Protein AF-A0A4Q0I1G5-F1 (afdb_monomer_lite)

Foldseek 3Di:
DDPVVVVLVVLLVVLVVVLVCCVVVPDDLVVSCVVVVHDSVVNVVSVVVNVVVVVVVVVPPPPDPDDPDPPDDDPDPPPPPVPPPDPDDPPDAPDWDDDPPDIDGHHPPDDPVNVVVVVVVVVVD

Secondary structure (DSSP, 8-state):
--HHHHHHHHHHHHHHHHHHHHHHT-S-HHHHHHHTT--HHHHHHHHHHHHHHHHHHHS-GGG----------PPP----TTSSS-SS-----SEEEEETTEEEEE-TT--HHHHHHHHHHHHT-

Sequence (125 aa):
MNAQEVKLQYHLSKWRPIVEKCRTSGMTVKAWCKENNVSEQQFFYWQRRLREEICTSIQNPEKEHKEHQPTIFAPIPIGNHHKEALLSASLIPDLVINIGDYRLEITNQTSTELLEAVLKVIRHV

Radius of gyration: 27.37 Å; chains: 1; bounding box: 55×52×62 Å

Structure (mmCIF, N/CA/C/O backbone):
data_AF-A0A4Q0I1G5-F1
#
_entry.id   AF-A0A4Q0I1G5-F1
#
loop_
_atom_site.group_PDB
_atom_site.id
_atom_site.type_symbol
_atom_site.label_atom_id
_atom_site.label_alt_id
_atom_site.label_comp_id
_atom_site.label_asym_id
_atom_site.label_entity_id
_atom_site.label_seq_id
_atom_site.pdbx_PDB_ins_code
_atom_site.Cartn_x
_atom_site.Cartn_y
_atom_site.Cartn_z
_atom_site.occupancy
_atom_site.B_iso_or_equiv
_atom_site.auth_seq_id
_atom_site.auth_comp_id
_atom_site.auth_asym_id
_atom_site.auth_atom_id
_atom_site.pdbx_PDB_model_num
ATOM 1 N N . MET A 1 1 ? 20.688 14.175 -19.622 1.00 60.69 1 MET A N 1
ATOM 2 C CA . MET A 1 1 ? 19.838 13.036 -19.219 1.00 60.69 1 MET A CA 1
ATOM 3 C C . MET A 1 1 ? 20.672 11.773 -19.284 1.00 60.69 1 MET A C 1
ATOM 5 O O . MET A 1 1 ? 21.220 11.476 -20.339 1.00 60.69 1 MET A O 1
ATOM 9 N N . ASN A 1 2 ? 20.824 11.082 -18.160 1.00 85.88 2 ASN A N 1
ATOM 10 C CA . ASN A 1 2 ? 21.553 9.819 -18.055 1.00 85.88 2 ASN A CA 1
ATOM 11 C C . ASN A 1 2 ? 20.645 8.659 -18.521 1.00 85.88 2 ASN A C 1
ATOM 13 O O . ASN A 1 2 ? 19.456 8.627 -18.205 1.00 85.88 2 ASN A O 1
ATOM 17 N N . ALA A 1 3 ? 21.180 7.678 -19.255 1.00 85.06 3 ALA A N 1
ATOM 18 C CA . ALA A 1 3 ? 20.430 6.497 -19.704 1.00 85.06 3 ALA A CA 1
ATOM 19 C C . ALA A 1 3 ? 19.762 5.728 -18.542 1.00 85.06 3 ALA A C 1
ATOM 21 O O . ALA A 1 3 ? 18.695 5.132 -18.706 1.00 85.06 3 ALA A O 1
ATOM 22 N N . GLN A 1 4 ? 20.364 5.775 -17.351 1.00 85.31 4 GLN A N 1
ATOM 23 C CA . GLN A 1 4 ? 19.809 5.186 -16.131 1.00 85.31 4 GLN A CA 1
ATOM 24 C C . GLN A 1 4 ? 18.541 5.914 -15.652 1.00 85.31 4 GLN A C 1
ATOM 26 O O . GLN A 1 4 ? 17.585 5.255 -15.243 1.00 85.31 4 GLN A O 1
ATOM 31 N N . GLU A 1 5 ? 18.498 7.246 -15.760 1.00 85.75 5 GLU A N 1
ATOM 32 C CA . GLU A 1 5 ? 17.329 8.064 -15.401 1.00 85.75 5 GLU A CA 1
ATOM 33 C C . GLU A 1 5 ? 16.163 7.780 -16.347 1.00 85.75 5 GLU A C 1
ATOM 35 O O . GLU A 1 5 ? 15.040 7.552 -15.903 1.00 85.75 5 GLU A O 1
ATOM 40 N N . VAL A 1 6 ? 16.432 7.705 -17.654 1.00 87.94 6 VAL A N 1
ATOM 41 C CA . VAL A 1 6 ? 15.408 7.393 -18.665 1.00 87.94 6 VAL A CA 1
ATOM 42 C C . VAL A 1 6 ? 14.807 6.006 -18.423 1.00 87.94 6 VAL A C 1
ATOM 44 O O . VAL A 1 6 ? 13.587 5.834 -18.461 1.00 87.94 6 VAL A O 1
ATOM 47 N N . LYS A 1 7 ? 15.646 5.013 -18.101 1.00 91.06 7 LYS A N 1
ATOM 48 C CA . LYS A 1 7 ? 15.194 3.657 -17.764 1.00 91.06 7 LYS A CA 1
ATOM 49 C C . LYS A 1 7 ? 14.321 3.642 -16.508 1.00 91.06 7 LYS A C 1
ATOM 51 O O . LYS A 1 7 ? 13.295 2.960 -16.484 1.00 91.06 7 LYS A O 1
ATOM 56 N N . LEU A 1 8 ? 14.711 4.387 -15.475 1.00 90.44 8 LEU A N 1
ATOM 57 C CA . LEU A 1 8 ? 13.924 4.517 -14.252 1.00 90.44 8 LEU A 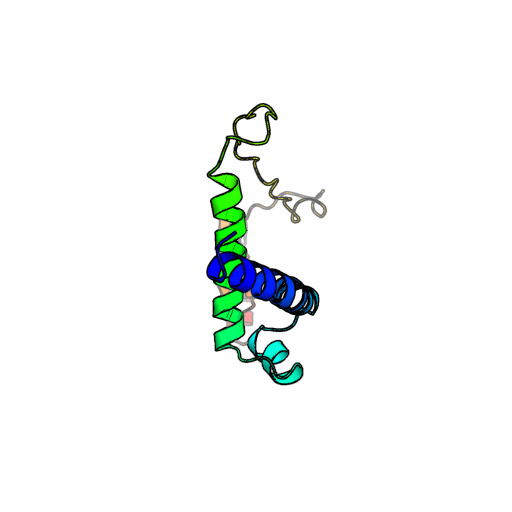CA 1
ATOM 58 C C . LEU A 1 8 ? 12.547 5.129 -14.549 1.00 90.44 8 LEU A C 1
ATOM 60 O O . LEU A 1 8 ? 11.535 4.532 -14.187 1.00 90.44 8 LEU A O 1
ATOM 64 N N . GLN A 1 9 ? 12.496 6.242 -15.283 1.00 90.69 9 GLN A N 1
ATOM 65 C CA . GLN A 1 9 ? 11.244 6.908 -15.665 1.00 90.69 9 GLN A CA 1
ATOM 66 C C . GLN A 1 9 ? 10.318 5.998 -16.483 1.00 90.69 9 GLN A C 1
ATOM 68 O O . GLN A 1 9 ? 9.109 5.928 -16.231 1.00 90.69 9 GLN A O 1
ATOM 73 N N . TYR A 1 10 ? 10.880 5.223 -17.414 1.00 94.38 10 TYR A N 1
ATOM 74 C CA . TYR A 1 10 ? 10.123 4.221 -18.160 1.00 94.38 10 TYR A CA 1
ATOM 75 C C . TYR A 1 10 ? 9.479 3.184 -17.230 1.00 94.38 10 TYR A C 1
ATOM 77 O O . TYR A 1 10 ? 8.283 2.909 -17.322 1.00 94.38 10 TYR A O 1
ATOM 85 N N . HIS A 1 11 ? 10.235 2.628 -16.286 1.00 94.12 11 HIS A N 1
ATOM 86 C CA . HIS A 1 11 ? 9.660 1.655 -15.366 1.00 94.12 11 HIS A CA 1
ATOM 87 C C . HIS A 1 11 ? 8.626 2.271 -14.419 1.00 94.12 11 HIS A C 1
ATOM 89 O O . HIS A 1 11 ? 7.591 1.653 -14.182 1.00 94.12 11 HIS A O 1
ATOM 95 N N . LEU A 1 12 ? 8.850 3.486 -13.918 1.00 93.38 12 LEU A N 1
ATOM 96 C CA . LEU A 1 12 ? 7.881 4.175 -13.066 1.00 93.38 12 LEU A CA 1
ATOM 97 C C . LEU A 1 12 ? 6.559 4.418 -13.803 1.00 93.38 12 LEU A C 1
ATOM 99 O O . LEU A 1 12 ? 5.495 4.123 -13.260 1.00 93.38 12 LEU A O 1
ATOM 103 N N . SER A 1 13 ? 6.616 4.887 -15.053 1.00 94.19 13 SER A N 1
ATOM 104 C CA . SER A 1 13 ? 5.418 5.083 -15.880 1.00 94.19 13 SER A CA 1
ATOM 105 C C . SER A 1 13 ? 4.686 3.769 -16.169 1.00 94.19 13 SER A C 1
ATOM 107 O O . SER A 1 13 ? 3.460 3.733 -16.099 1.00 94.19 13 SER A O 1
ATOM 109 N N . LYS A 1 14 ? 5.418 2.669 -16.390 1.00 96.19 14 LYS A N 1
ATOM 110 C CA . LYS A 1 14 ? 4.839 1.330 -16.570 1.00 96.19 14 LYS A CA 1
ATOM 111 C C . LYS A 1 14 ? 4.160 0.804 -15.302 1.00 96.19 14 LYS A C 1
ATOM 113 O O . LYS A 1 14 ? 3.077 0.229 -15.381 1.00 96.19 14 LYS A O 1
ATOM 118 N N . TRP A 1 15 ? 4.798 0.949 -14.143 1.00 97.06 15 TRP A N 1
ATOM 119 C CA . TRP A 1 15 ? 4.350 0.304 -12.905 1.00 97.06 15 TRP A CA 1
ATOM 120 C C . TRP A 1 15 ? 3.297 1.091 -12.131 1.00 97.06 15 TRP A C 1
ATOM 122 O O . TRP A 1 15 ? 2.524 0.487 -11.389 1.00 97.06 15 TRP A O 1
ATOM 132 N N . ARG A 1 16 ? 3.205 2.409 -12.329 1.00 95.75 16 ARG A N 1
ATOM 133 C CA . ARG A 1 16 ? 2.176 3.250 -11.703 1.00 95.75 16 ARG A CA 1
ATOM 134 C C . ARG A 1 16 ? 0.741 2.739 -11.940 1.00 95.75 16 ARG A C 1
ATOM 136 O O . ARG A 1 16 ? 0.075 2.448 -10.946 1.00 95.75 16 ARG A O 1
ATOM 143 N N . PRO A 1 17 ? 0.275 2.526 -13.189 1.00 96.88 17 PRO A N 1
ATOM 144 C CA . PRO A 1 17 ? -1.083 2.032 -13.429 1.00 96.88 17 PRO A CA 1
ATOM 145 C C . PRO A 1 17 ? -1.300 0.592 -12.935 1.00 96.88 17 PRO A C 1
ATOM 147 O O . PRO A 1 17 ? -2.416 0.223 -12.590 1.00 96.88 17 PRO A O 1
ATOM 150 N N . ILE A 1 18 ? -0.250 -0.236 -12.877 1.00 97.06 18 ILE A N 1
ATOM 151 C CA . ILE A 1 18 ? -0.324 -1.616 -12.362 1.00 97.06 18 ILE A CA 1
ATOM 152 C C . ILE A 1 18 ? -0.642 -1.596 -10.861 1.00 97.06 18 ILE A C 1
ATOM 154 O O . ILE A 1 18 ? -1.559 -2.278 -10.404 1.00 97.06 18 ILE A O 1
ATOM 158 N N . VAL A 1 19 ? 0.084 -0.777 -10.094 1.00 95.88 19 VAL A N 1
ATOM 159 C CA . VAL A 1 19 ? -0.143 -0.626 -8.648 1.00 95.88 19 VAL A CA 1
ATOM 160 C C . VAL A 1 19 ? -1.513 -0.004 -8.367 1.00 95.88 19 VAL A C 1
ATOM 162 O O . VAL A 1 19 ? -2.198 -0.433 -7.440 1.00 95.88 19 VAL A O 1
ATOM 165 N N . GLU A 1 20 ? -1.938 0.970 -9.170 1.00 96.00 20 GLU A N 1
ATOM 166 C CA . GLU A 1 20 ? -3.251 1.611 -9.046 1.00 96.00 20 GLU A CA 1
ATOM 167 C C . GLU A 1 20 ? -4.411 0.638 -9.301 1.00 96.00 20 GLU A C 1
ATOM 169 O O . GLU A 1 20 ? -5.338 0.559 -8.492 1.00 96.00 20 GLU A O 1
ATOM 174 N N . LYS A 1 21 ? -4.330 -0.179 -10.360 1.00 97.12 21 LYS A N 1
ATOM 175 C CA . LYS A 1 21 ? -5.313 -1.240 -10.638 1.00 97.12 21 LYS A CA 1
ATOM 176 C C . LYS A 1 21 ? -5.386 -2.268 -9.512 1.00 97.12 21 LYS A C 1
ATOM 178 O O . LYS A 1 21 ? -6.476 -2.651 -9.103 1.00 97.12 21 LYS A O 1
ATOM 183 N N . CYS A 1 22 ? -4.241 -2.681 -8.967 1.00 96.50 22 CYS A N 1
ATOM 184 C CA . CYS A 1 22 ? -4.224 -3.586 -7.820 1.00 96.50 22 CYS A CA 1
ATOM 185 C C . CYS A 1 22 ? -4.933 -2.971 -6.603 1.00 96.50 22 CYS A C 1
ATOM 187 O O . CYS A 1 22 ? -5.749 -3.638 -5.975 1.00 96.50 22 CYS A O 1
ATOM 189 N N . ARG A 1 23 ? -4.692 -1.691 -6.298 1.00 94.38 23 ARG A N 1
ATOM 190 C CA . ARG A 1 23 ? -5.317 -1.006 -5.151 1.00 94.38 23 ARG A CA 1
ATOM 191 C C . ARG A 1 23 ? -6.819 -0.796 -5.311 1.00 94.38 23 ARG A C 1
ATOM 193 O O . ARG A 1 23 ? -7.550 -0.926 -4.338 1.00 94.38 23 ARG A O 1
ATOM 200 N N . THR A 1 24 ? -7.265 -0.483 -6.521 1.00 96.88 24 THR A N 1
ATOM 201 C CA . THR A 1 24 ? -8.688 -0.270 -6.827 1.00 96.88 24 THR A CA 1
ATOM 202 C C . THR A 1 24 ? -9.468 -1.577 -6.975 1.00 96.88 24 THR A C 1
ATOM 204 O O . THR A 1 24 ? -10.686 -1.565 -6.847 1.00 96.88 24 THR A O 1
ATOM 207 N N . SER A 1 25 ? -8.788 -2.713 -7.172 1.00 95.44 25 SER A N 1
ATOM 208 C CA . SER A 1 25 ? -9.436 -4.026 -7.309 1.00 95.44 25 SER A CA 1
ATOM 209 C C . SER A 1 25 ? -10.088 -4.563 -6.029 1.00 95.44 25 SER A C 1
ATOM 211 O O . SER A 1 25 ? -10.898 -5.481 -6.105 1.00 95.44 25 SER A O 1
ATOM 213 N N . GLY A 1 26 ? -9.698 -4.067 -4.847 1.00 94.56 26 GLY A N 1
ATOM 214 C CA . GLY A 1 26 ? -10.125 -4.631 -3.558 1.00 94.56 26 GLY A CA 1
ATOM 215 C C . GLY A 1 26 ? -9.559 -6.027 -3.249 1.00 94.56 26 GLY A C 1
ATOM 216 O O . GLY A 1 26 ? -9.842 -6.588 -2.194 1.00 94.56 26 GLY A O 1
ATOM 217 N N . MET A 1 27 ? -8.738 -6.593 -4.137 1.00 95.12 27 MET A N 1
ATOM 218 C CA . MET A 1 27 ? -8.095 -7.890 -3.949 1.00 95.12 27 MET A CA 1
ATOM 219 C C . MET A 1 27 ? -6.802 -7.765 -3.137 1.00 95.12 27 MET A C 1
ATOM 221 O O . MET A 1 27 ? -6.151 -6.719 -3.097 1.00 95.12 27 MET A O 1
ATOM 225 N N . THR A 1 28 ? -6.357 -8.878 -2.550 1.00 96.88 28 THR A N 1
ATOM 226 C CA . THR A 1 28 ? -4.988 -8.952 -2.022 1.00 96.88 28 THR A CA 1
ATOM 227 C C . THR A 1 28 ? -3.975 -8.873 -3.167 1.00 96.88 28 THR A C 1
ATOM 229 O O . THR A 1 28 ? -4.210 -9.404 -4.254 1.00 96.88 28 THR A O 1
ATOM 232 N N . VAL A 1 29 ? -2.807 -8.269 -2.911 1.00 96.25 29 VAL A N 1
ATOM 233 C CA . VAL A 1 29 ? -1.721 -8.143 -3.906 1.00 96.25 29 VAL A CA 1
ATOM 234 C C . VAL A 1 29 ? -1.358 -9.498 -4.516 1.00 96.25 29 VAL A C 1
ATOM 236 O O . VAL A 1 29 ? -1.177 -9.596 -5.725 1.00 96.25 29 VAL A O 1
ATOM 239 N N . LYS A 1 30 ? -1.309 -10.550 -3.693 1.00 96.81 30 LYS A N 1
ATOM 240 C CA . LYS A 1 30 ? -1.000 -11.917 -4.122 1.00 96.81 30 LYS A CA 1
ATOM 241 C C . LYS A 1 30 ? -2.022 -12.458 -5.125 1.00 96.81 30 LYS A C 1
ATOM 243 O O . LYS A 1 30 ? -1.639 -12.976 -6.171 1.00 96.81 30 LYS A O 1
ATOM 248 N N . ALA A 1 31 ? -3.315 -12.323 -4.821 1.00 97.44 31 ALA A N 1
ATOM 249 C CA . ALA A 1 31 ? -4.383 -12.769 -5.714 1.00 97.44 31 ALA A CA 1
ATOM 250 C C . ALA A 1 31 ? -4.369 -11.982 -7.032 1.00 97.44 31 ALA A C 1
ATOM 252 O O . ALA A 1 31 ? -4.378 -12.581 -8.105 1.00 97.44 31 ALA A O 1
ATOM 253 N N . TRP A 1 32 ? -4.236 -10.656 -6.948 1.00 98.19 32 TRP A N 1
ATOM 254 C CA . TRP A 1 32 ? -4.192 -9.782 -8.118 1.00 98.19 32 TRP A CA 1
ATOM 255 C C . TRP A 1 32 ? -2.985 -10.073 -9.019 1.00 98.19 32 TRP A C 1
ATOM 257 O O . TRP A 1 32 ? -3.128 -10.174 -10.237 1.00 98.19 32 TRP A O 1
ATOM 267 N N . CYS A 1 33 ? -1.799 -10.262 -8.430 1.00 97.69 33 CYS A N 1
ATOM 268 C CA . CYS A 1 33 ? -0.580 -10.600 -9.164 1.00 97.69 33 CYS A CA 1
ATOM 269 C C . CYS A 1 33 ? -0.712 -11.937 -9.900 1.00 97.69 33 CYS A C 1
ATOM 271 O O . CYS A 1 33 ? -0.339 -12.026 -11.069 1.00 97.69 33 CYS A O 1
ATOM 273 N N . LYS A 1 34 ? -1.294 -12.950 -9.246 1.00 97.62 34 LYS A N 1
ATOM 274 C CA . LYS A 1 34 ? -1.551 -14.258 -9.855 1.00 97.62 34 LYS A CA 1
ATOM 275 C C . LYS A 1 34 ? -2.505 -14.160 -11.050 1.00 97.62 34 LYS A C 1
ATOM 277 O O . LYS A 1 34 ? -2.244 -14.778 -12.072 1.00 97.62 34 LYS A O 1
ATOM 282 N N . GLU A 1 35 ? -3.586 -13.394 -10.929 1.00 97.38 35 GLU A N 1
ATOM 283 C CA . GLU A 1 35 ? -4.590 -13.245 -11.992 1.00 97.38 35 GLU A CA 1
ATOM 284 C C . GLU A 1 35 ? -4.084 -12.415 -13.181 1.00 97.38 35 GLU A C 1
ATOM 286 O O . GLU A 1 35 ? -4.395 -12.710 -14.331 1.00 97.38 35 GLU A O 1
ATOM 291 N N . ASN A 1 36 ? -3.244 -11.410 -12.920 1.00 96.62 36 ASN A N 1
ATOM 292 C CA . ASN A 1 36 ? -2.734 -10.491 -13.940 1.00 96.62 36 ASN A CA 1
ATOM 293 C C . ASN A 1 36 ? -1.351 -10.894 -14.487 1.00 96.62 36 ASN A C 1
ATOM 295 O O . ASN A 1 36 ? -0.723 -10.104 -15.194 1.00 96.62 36 ASN A O 1
ATOM 299 N N . ASN A 1 37 ? -0.858 -12.098 -14.164 1.00 96.50 37 ASN A N 1
ATOM 300 C CA . ASN A 1 37 ? 0.475 -12.590 -14.539 1.00 96.50 37 ASN A CA 1
ATOM 301 C C . ASN A 1 37 ? 1.608 -11.607 -14.193 1.00 96.50 37 ASN A C 1
ATOM 303 O O . ASN A 1 37 ? 2.552 -11.399 -14.959 1.00 96.50 37 ASN A O 1
ATOM 307 N N . VAL A 1 38 ? 1.516 -10.995 -13.014 1.00 96.81 38 VAL A N 1
ATOM 308 C CA . VAL A 1 38 ? 2.526 -10.082 -12.480 1.00 96.81 38 VAL A CA 1
ATOM 309 C C . VAL A 1 38 ? 3.347 -10.808 -11.421 1.00 96.81 38 VAL A C 1
ATOM 311 O O . VAL A 1 38 ? 2.811 -11.471 -10.540 1.00 96.81 38 VAL A O 1
ATOM 314 N N . SER A 1 39 ? 4.672 -10.671 -11.476 1.00 97.19 39 SER A N 1
ATOM 315 C CA . SER A 1 39 ? 5.543 -11.193 -10.421 1.00 97.19 39 SER A CA 1
ATOM 316 C C . SER A 1 39 ? 5.347 -10.399 -9.128 1.00 97.19 39 SER A C 1
ATOM 318 O O . SER A 1 39 ? 5.583 -9.190 -9.107 1.00 97.19 39 SER A O 1
ATOM 320 N N . GLU A 1 40 ? 4.997 -11.082 -8.036 1.00 97.00 40 GLU A N 1
ATOM 321 C CA . GLU A 1 40 ? 4.857 -10.472 -6.704 1.00 97.00 40 GLU A CA 1
ATOM 322 C C . GLU A 1 40 ? 6.140 -9.738 -6.275 1.00 97.00 40 GLU A C 1
ATOM 324 O O . GLU A 1 40 ? 6.092 -8.618 -5.769 1.00 97.00 40 GLU A O 1
ATOM 329 N N . GLN A 1 41 ? 7.311 -10.327 -6.544 1.00 96.62 41 GLN A N 1
ATOM 330 C CA . GLN A 1 41 ? 8.603 -9.717 -6.213 1.00 96.62 41 GLN A CA 1
ATOM 331 C C . GLN A 1 41 ? 8.821 -8.403 -6.968 1.00 96.62 41 GLN A C 1
ATOM 333 O O . GLN A 1 41 ? 9.215 -7.396 -6.375 1.00 96.62 41 GLN A O 1
ATOM 338 N N . GLN A 1 42 ? 8.542 -8.395 -8.276 1.00 96.38 42 GLN A N 1
ATOM 339 C CA . GLN A 1 42 ? 8.654 -7.180 -9.081 1.00 96.38 42 GLN A CA 1
ATOM 340 C C . GLN A 1 42 ? 7.629 -6.136 -8.637 1.00 96.38 42 GLN A C 1
ATOM 342 O O . GLN A 1 42 ? 7.969 -4.958 -8.545 1.00 96.38 42 GLN A O 1
ATOM 347 N N . PHE A 1 43 ? 6.410 -6.564 -8.305 1.00 97.94 43 PHE A N 1
ATOM 348 C CA . PHE A 1 43 ? 5.367 -5.681 -7.801 1.00 97.94 43 PHE A CA 1
ATOM 349 C C . PHE A 1 43 ? 5.825 -4.935 -6.549 1.00 97.94 43 PHE A C 1
ATOM 351 O O . PHE A 1 43 ? 5.834 -3.705 -6.545 1.00 97.94 43 PHE A O 1
ATOM 358 N N . PHE A 1 44 ? 6.277 -5.648 -5.515 1.00 96.94 44 PHE A N 1
ATOM 359 C CA . PHE A 1 44 ? 6.727 -5.006 -4.279 1.00 96.94 44 PHE A CA 1
ATOM 360 C C . PHE A 1 44 ? 7.965 -4.134 -4.490 1.00 96.94 44 PHE A C 1
ATOM 362 O O . PHE A 1 44 ? 8.065 -3.050 -3.906 1.00 96.94 44 PHE A O 1
ATOM 369 N N . TYR A 1 45 ? 8.884 -4.557 -5.362 1.00 96.44 45 TYR A N 1
ATOM 370 C CA . TYR A 1 45 ? 10.042 -3.749 -5.731 1.00 96.44 45 TYR A CA 1
ATOM 371 C C . TYR A 1 45 ? 9.623 -2.402 -6.334 1.00 96.44 45 TYR A C 1
ATOM 373 O O . TYR A 1 45 ? 10.064 -1.348 -5.870 1.00 96.44 45 TYR A O 1
ATOM 381 N N . TRP A 1 46 ? 8.743 -2.416 -7.336 1.00 96.25 46 TRP A N 1
ATOM 382 C CA . TRP A 1 46 ? 8.318 -1.200 -8.025 1.00 96.25 46 TRP A CA 1
ATOM 383 C C . TRP A 1 46 ? 7.345 -0.360 -7.206 1.00 96.25 46 TRP A C 1
ATOM 385 O O . TRP A 1 46 ? 7.411 0.864 -7.268 1.00 96.25 46 TRP A O 1
ATOM 395 N N . GLN A 1 47 ? 6.521 -0.976 -6.360 1.00 95.50 47 GLN A N 1
ATOM 396 C CA . GLN A 1 47 ? 5.718 -0.262 -5.371 1.00 95.50 47 GLN A CA 1
ATOM 397 C C . GLN A 1 47 ? 6.602 0.521 -4.395 1.00 95.50 47 GLN A C 1
ATOM 399 O O . GLN A 1 47 ? 6.289 1.665 -4.061 1.00 95.50 47 GLN A O 1
ATOM 404 N N . ARG A 1 48 ? 7.704 -0.075 -3.920 1.00 94.38 48 ARG A N 1
ATOM 405 C CA . ARG A 1 48 ? 8.675 0.630 -3.075 1.00 94.38 48 ARG A CA 1
ATOM 406 C C . ARG A 1 48 ? 9.297 1.805 -3.828 1.00 94.38 48 ARG A C 1
ATOM 408 O O . ARG A 1 48 ? 9.233 2.918 -3.322 1.00 94.38 48 ARG A O 1
ATOM 415 N N . ARG A 1 49 ? 9.795 1.577 -5.048 1.00 93.00 49 ARG A N 1
ATOM 416 C CA . ARG A 1 49 ? 10.386 2.632 -5.890 1.00 93.00 49 ARG A CA 1
ATOM 417 C C . ARG A 1 49 ? 9.419 3.788 -6.148 1.00 93.00 49 ARG A C 1
ATOM 419 O O . ARG A 1 49 ? 9.793 4.935 -5.979 1.00 93.00 49 ARG A O 1
ATOM 426 N N . LEU A 1 50 ? 8.157 3.499 -6.469 1.00 93.00 50 LEU A N 1
ATOM 427 C CA . LEU A 1 50 ? 7.126 4.525 -6.661 1.00 93.00 50 LEU A CA 1
ATOM 428 C C . LEU A 1 50 ? 6.898 5.379 -5.405 1.00 93.00 50 LEU A C 1
ATOM 430 O O . LEU A 1 50 ? 6.670 6.577 -5.528 1.00 93.00 50 LEU A O 1
ATOM 434 N N . ARG A 1 51 ? 6.958 4.787 -4.202 1.00 90.44 51 ARG A N 1
ATOM 435 C CA . ARG A 1 51 ? 6.852 5.546 -2.942 1.00 90.44 51 ARG A CA 1
ATOM 436 C C . ARG A 1 51 ? 8.075 6.421 -2.687 1.00 90.44 51 ARG A C 1
ATOM 438 O O . ARG A 1 51 ? 7.916 7.542 -2.218 1.00 90.44 51 ARG A O 1
ATOM 445 N N . GLU A 1 52 ? 9.264 5.908 -2.982 1.00 89.25 52 GLU A N 1
ATOM 446 C CA . GLU A 1 52 ? 10.521 6.642 -2.813 1.00 89.25 52 GLU 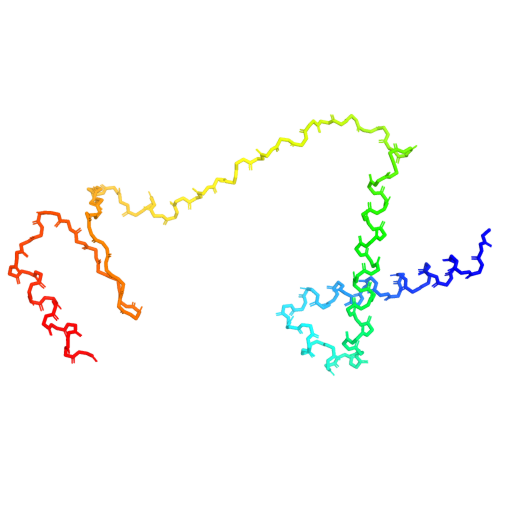A CA 1
ATOM 447 C C . GLU A 1 52 ? 10.546 7.899 -3.684 1.00 89.25 52 GLU A C 1
ATOM 449 O O . GLU A 1 52 ? 10.834 8.961 -3.155 1.00 89.25 52 GLU A O 1
ATOM 454 N N . GLU A 1 53 ? 10.131 7.821 -4.950 1.00 82.38 53 GLU A N 1
ATOM 455 C CA . GLU A 1 53 ? 10.066 8.985 -5.853 1.00 82.38 53 GLU A CA 1
ATOM 456 C C . GLU A 1 53 ? 9.114 10.086 -5.360 1.00 82.38 53 GLU A C 1
ATOM 458 O O . GLU A 1 53 ? 9.397 11.275 -5.485 1.00 82.38 53 GLU A O 1
ATOM 463 N N . ILE A 1 54 ? 7.975 9.704 -4.773 1.00 74.75 54 ILE A N 1
ATOM 464 C CA . ILE A 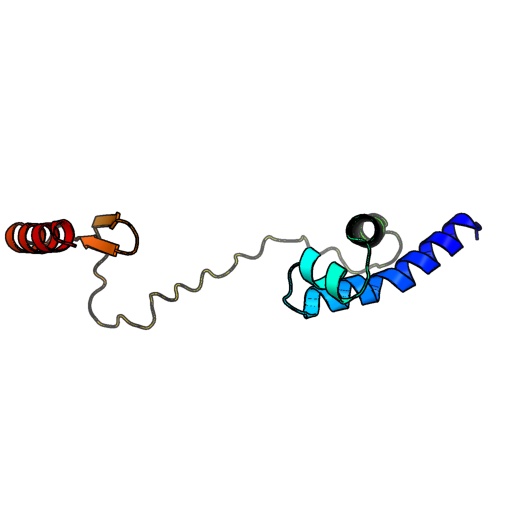1 54 ? 7.040 10.674 -4.186 1.00 74.75 54 ILE A CA 1
ATOM 465 C C . ILE A 1 54 ? 7.677 11.326 -2.952 1.00 74.75 54 ILE A C 1
ATOM 467 O O . ILE A 1 54 ? 7.566 12.532 -2.761 1.00 74.75 54 ILE A O 1
ATOM 471 N N . CYS A 1 55 ? 8.369 10.543 -2.121 1.00 69.00 55 CYS A N 1
ATOM 472 C CA . CYS A 1 55 ? 9.000 11.038 -0.901 1.00 69.00 55 CYS A CA 1
ATOM 473 C C . CYS A 1 55 ? 10.223 11.928 -1.187 1.00 69.00 55 CYS A C 1
ATOM 475 O O . CYS A 1 55 ? 10.373 12.971 -0.555 1.00 69.00 55 CYS A O 1
ATOM 477 N N . THR A 1 56 ? 11.053 11.580 -2.173 1.00 60.66 56 THR A N 1
ATOM 478 C CA . THR A 1 56 ? 12.187 12.411 -2.605 1.00 60.66 56 THR A CA 1
ATOM 479 C C . THR A 1 56 ? 11.722 13.703 -3.272 1.00 60.66 56 THR A C 1
ATOM 481 O O . THR A 1 56 ? 12.354 14.738 -3.077 1.00 60.66 56 THR A O 1
ATOM 484 N N . SER A 1 57 ? 10.580 13.693 -3.973 1.00 56.62 57 SER A N 1
ATOM 485 C CA . SER A 1 57 ? 9.960 14.918 -4.495 1.00 56.62 57 SER A CA 1
ATOM 486 C C . SER A 1 57 ? 9.480 15.868 -3.391 1.00 56.62 57 SER A C 1
ATOM 488 O O . SER A 1 57 ? 9.443 17.071 -3.620 1.00 56.62 57 SER A O 1
ATOM 490 N N . ILE A 1 58 ? 9.127 15.358 -2.205 1.00 55.56 58 ILE A N 1
ATOM 491 C CA . ILE A 1 58 ? 8.719 16.175 -1.045 1.00 55.56 58 ILE A CA 1
ATOM 492 C C . ILE A 1 58 ? 9.945 16.747 -0.308 1.00 55.56 58 ILE A C 1
ATOM 494 O O . ILE A 1 58 ? 9.863 17.806 0.306 1.00 55.56 58 ILE A O 1
ATOM 498 N N . GLN A 1 59 ? 11.097 16.075 -0.386 1.00 49.78 59 GLN A N 1
ATOM 499 C CA . GLN A 1 59 ? 12.345 16.506 0.256 1.00 49.78 59 GLN A CA 1
ATOM 500 C C . GLN A 1 59 ? 13.151 17.528 -0.557 1.00 49.78 59 GLN A C 1
ATOM 502 O O . GLN A 1 59 ? 14.191 17.979 -0.081 1.00 49.78 59 GLN A O 1
ATOM 507 N N . ASN A 1 60 ? 12.686 17.913 -1.748 1.00 43.50 60 ASN A N 1
ATOM 508 C CA . ASN A 1 60 ? 13.310 18.959 -2.548 1.00 43.50 60 ASN A CA 1
ATOM 509 C C . ASN A 1 60 ? 12.425 20.225 -2.544 1.00 43.50 60 ASN A C 1
ATOM 511 O O . ASN A 1 60 ? 11.598 20.392 -3.441 1.00 43.50 60 ASN A O 1
ATOM 515 N N . PRO A 1 61 ? 12.554 21.117 -1.540 1.00 47.81 61 PRO A N 1
ATOM 516 C CA . PRO A 1 61 ? 11.702 22.302 -1.395 1.00 47.81 61 PRO A CA 1
ATOM 517 C C . PRO A 1 61 ? 11.914 23.375 -2.480 1.00 47.81 61 PRO A C 1
ATOM 519 O O . PRO A 1 61 ? 11.276 24.421 -2.441 1.00 47.81 61 PRO A O 1
ATOM 522 N N . GLU A 1 62 ? 12.782 23.158 -3.471 1.00 50.81 62 GLU A N 1
ATOM 523 C CA . GLU A 1 62 ? 13.170 24.217 -4.412 1.00 50.81 62 GLU A CA 1
ATOM 524 C C . GLU A 1 62 ? 12.162 24.500 -5.538 1.00 50.81 62 GLU A C 1
ATOM 526 O O . GLU A 1 62 ? 12.372 25.427 -6.319 1.00 50.81 62 GLU A O 1
ATOM 531 N N . LYS A 1 63 ? 11.051 23.761 -5.653 1.00 47.91 63 LYS A N 1
ATOM 532 C CA . LYS A 1 63 ? 10.025 24.043 -6.675 1.00 47.91 63 LYS A CA 1
ATOM 533 C C . LYS A 1 63 ? 8.612 23.768 -6.187 1.00 47.91 63 LYS A C 1
ATOM 535 O O . LYS A 1 63 ? 7.952 22.887 -6.709 1.00 47.91 63 LYS A O 1
ATOM 540 N N . GLU A 1 64 ? 8.162 24.543 -5.209 1.00 43.41 64 GLU A N 1
ATOM 541 C CA . GLU A 1 64 ? 6.801 25.090 -5.148 1.00 43.41 64 GLU A CA 1
ATOM 542 C C . GLU A 1 64 ? 6.718 25.991 -3.911 1.00 43.41 64 GLU A C 1
ATOM 544 O O . GLU A 1 64 ? 6.525 25.531 -2.791 1.00 43.41 64 GLU A O 1
ATOM 549 N N . HIS A 1 65 ? 6.876 27.302 -4.112 1.00 42.53 65 HIS A N 1
ATOM 550 C CA . HIS A 1 65 ? 6.437 28.299 -3.140 1.00 42.53 65 HIS A CA 1
ATOM 551 C C . HIS A 1 65 ? 4.912 28.191 -2.989 1.00 42.53 65 HIS A C 1
ATOM 553 O O . HIS A 1 65 ? 4.150 28.878 -3.667 1.00 42.53 65 HIS A O 1
ATOM 559 N N . LYS A 1 66 ? 4.460 27.309 -2.104 1.00 48.91 66 LYS A N 1
ATOM 560 C CA . LYS A 1 66 ? 3.182 27.441 -1.415 1.00 48.91 66 LYS A CA 1
ATOM 561 C C . LYS A 1 66 ? 3.514 27.406 0.059 1.00 48.91 66 LYS A C 1
ATOM 563 O O . LYS A 1 66 ? 4.133 26.462 0.534 1.00 48.91 66 LYS A O 1
ATOM 568 N N . GLU A 1 67 ? 3.191 28.509 0.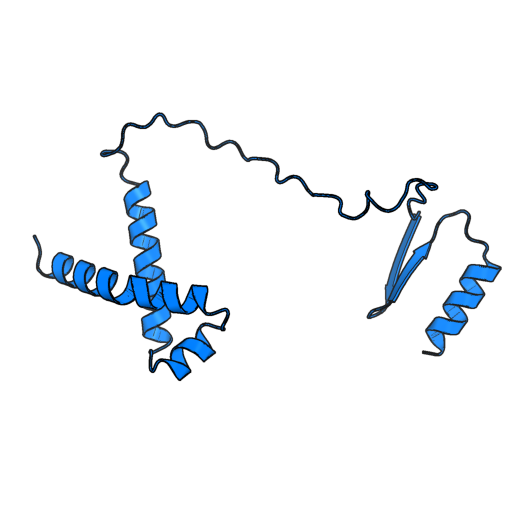719 1.00 48.66 67 GLU A N 1
ATOM 569 C CA . GLU A 1 67 ? 3.404 28.769 2.135 1.00 48.66 67 GLU A CA 1
ATOM 570 C C . GLU A 1 67 ? 3.254 27.487 2.958 1.00 48.66 67 GLU A C 1
ATOM 572 O O . GLU A 1 67 ? 2.201 26.846 2.956 1.00 48.66 67 GLU A O 1
ATOM 577 N N . HIS A 1 68 ? 4.335 27.105 3.639 1.00 49.62 68 HIS A N 1
ATOM 578 C CA . HIS A 1 68 ? 4.332 26.019 4.604 1.00 49.62 68 HIS A CA 1
ATOM 579 C C . HIS A 1 68 ? 3.409 26.415 5.759 1.00 49.62 68 HIS A C 1
ATOM 581 O O . HIS A 1 68 ? 3.853 26.976 6.761 1.00 49.62 68 HIS A O 1
ATOM 587 N N . GLN A 1 69 ? 2.113 26.136 5.630 1.00 58.41 69 GLN A N 1
ATOM 588 C CA . GLN A 1 69 ? 1.265 26.049 6.805 1.00 58.41 69 GLN A CA 1
ATOM 589 C C . GLN A 1 69 ? 1.823 24.914 7.671 1.00 58.41 69 GLN A C 1
ATOM 591 O O . GLN A 1 69 ? 2.098 23.831 7.142 1.00 58.41 69 GLN A O 1
ATOM 596 N N . PRO A 1 70 ? 2.041 25.139 8.977 1.00 64.69 70 PRO A N 1
ATOM 597 C CA . PRO A 1 70 ? 2.472 24.071 9.858 1.00 64.69 70 PRO A CA 1
ATOM 598 C C . PRO A 1 70 ? 1.445 22.943 9.769 1.00 64.69 70 PRO A C 1
ATOM 600 O O . PRO A 1 70 ? 0.247 23.171 9.943 1.00 64.69 70 PRO A O 1
ATOM 603 N N . THR A 1 71 ? 1.908 21.731 9.470 1.00 63.53 71 THR A N 1
ATOM 604 C CA . THR A 1 71 ? 1.077 20.528 9.473 1.00 63.53 71 THR A CA 1
ATOM 605 C C . THR A 1 71 ? 0.653 20.260 10.916 1.00 63.53 71 THR A C 1
ATOM 607 O O . THR A 1 71 ? 1.334 19.570 11.670 1.00 63.53 71 THR A O 1
ATOM 610 N N . ILE A 1 72 ? -0.440 20.885 11.345 1.00 75.38 72 ILE A N 1
ATOM 611 C CA . ILE A 1 72 ? -1.042 20.642 12.652 1.00 75.38 72 ILE A CA 1
ATOM 612 C C . ILE A 1 72 ? -1.762 19.298 12.561 1.00 75.38 72 ILE A C 1
ATOM 614 O O . ILE A 1 72 ? -2.498 19.039 11.607 1.00 75.38 72 ILE A O 1
ATOM 618 N N . PHE A 1 73 ? -1.548 18.429 13.548 1.00 78.00 73 PHE A N 1
ATOM 619 C CA . PHE A 1 73 ? -2.333 17.207 13.680 1.00 78.00 73 PHE A CA 1
ATOM 620 C C . PHE A 1 73 ? -3.813 17.578 13.799 1.00 78.00 73 PHE A C 1
ATOM 622 O O . PHE A 1 73 ? -4.232 18.167 14.795 1.00 78.00 73 PHE A O 1
ATOM 629 N N . ALA A 1 74 ? -4.603 17.240 12.782 1.00 78.31 74 ALA A N 1
ATOM 630 C CA . 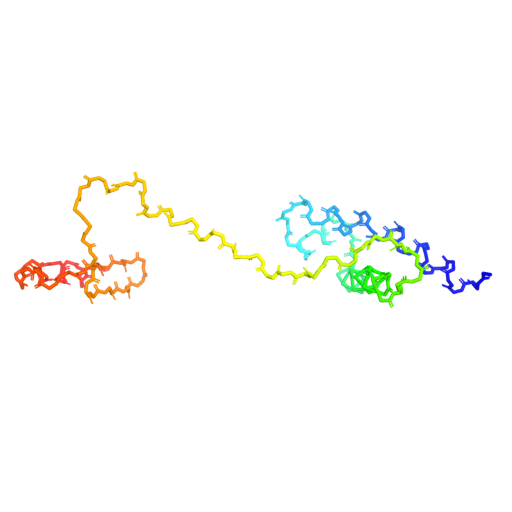ALA A 1 74 ? -6.047 17.356 12.867 1.00 78.31 74 ALA A CA 1
ATOM 631 C C . ALA A 1 74 ? -6.564 16.252 13.804 1.00 78.31 74 ALA A C 1
ATOM 633 O O . ALA A 1 74 ? -6.276 15.073 13.562 1.00 78.31 74 ALA A O 1
ATOM 634 N N . PRO A 1 75 ? -7.322 16.588 14.862 1.00 74.19 75 PRO A N 1
ATOM 635 C CA . PRO A 1 75 ? -8.053 15.587 15.619 1.00 74.19 75 PRO A CA 1
ATOM 636 C C . PRO A 1 75 ? -9.002 14.878 14.654 1.00 74.19 75 PRO A C 1
ATOM 638 O O . PRO A 1 75 ? -9.841 15.525 14.028 1.00 74.19 75 PRO A O 1
ATOM 641 N N . ILE A 1 76 ? -8.872 13.559 14.514 1.00 72.38 76 ILE A N 1
ATOM 642 C CA . ILE A 1 76 ? -9.889 12.772 13.819 1.00 72.38 76 ILE A CA 1
ATOM 643 C C . ILE A 1 76 ? -11.110 12.786 14.741 1.00 72.38 76 ILE A C 1
ATOM 645 O O . ILE A 1 76 ? -10.991 12.311 15.876 1.00 72.38 76 ILE A O 1
ATOM 649 N N . PRO A 1 77 ? -12.263 13.333 14.315 1.00 72.12 77 PRO A N 1
ATOM 650 C CA . PRO A 1 77 ? -13.471 13.245 15.109 1.00 72.12 77 PRO A CA 1
ATOM 651 C C . PRO A 1 77 ? -13.785 11.761 15.250 1.00 72.12 77 PRO A C 1
ATOM 653 O O . PRO A 1 77 ? -14.124 11.092 14.273 1.00 72.12 77 PRO A O 1
ATOM 656 N N . ILE A 1 78 ? -13.632 11.225 16.457 1.00 68.50 78 ILE A N 1
ATOM 657 C CA . ILE A 1 78 ? -14.180 9.916 16.773 1.00 68.50 78 ILE A CA 1
ATOM 658 C C . ILE A 1 78 ? -15.684 10.155 16.792 1.00 68.50 78 ILE A C 1
ATOM 660 O O . ILE A 1 78 ? -16.239 10.659 17.767 1.00 68.50 78 ILE A O 1
ATOM 664 N N . GLY A 1 79 ? -16.332 9.891 15.659 1.00 56.50 79 GLY A N 1
ATOM 665 C CA . GLY A 1 79 ? -17.774 9.781 15.609 1.00 56.50 79 GLY A CA 1
ATOM 666 C C . GLY A 1 79 ? -18.141 8.665 16.569 1.00 56.50 79 GLY A C 1
ATOM 667 O O . GLY A 1 79 ? -17.982 7.489 16.246 1.00 56.50 79 GLY A O 1
ATOM 668 N N . ASN A 1 80 ? -18.575 9.024 17.776 1.00 54.78 80 ASN A N 1
ATOM 669 C CA . ASN A 1 80 ? -19.231 8.090 18.669 1.00 54.78 80 ASN A CA 1
ATOM 670 C C . ASN A 1 80 ? -20.526 7.663 17.966 1.00 54.78 80 ASN A C 1
ATOM 672 O O . ASN A 1 80 ? -21.596 8.184 18.265 1.00 54.78 80 ASN A O 1
ATOM 676 N N . HIS A 1 81 ? -20.453 6.671 17.076 1.00 47.59 81 HIS A N 1
ATOM 677 C CA . HIS A 1 81 ? -21.609 5.990 16.482 1.00 47.59 81 HIS A CA 1
ATOM 678 C C . HIS A 1 81 ? -22.456 5.234 17.533 1.00 47.59 81 HIS A C 1
ATOM 680 O O . HIS A 1 81 ? -23.368 4.492 17.199 1.00 47.59 81 HIS A O 1
ATOM 686 N N . HIS A 1 82 ? -22.195 5.474 18.820 1.00 46.69 82 HIS A N 1
ATOM 687 C CA . HIS A 1 82 ? -22.975 5.059 19.980 1.00 46.69 82 HIS A CA 1
ATOM 688 C C . HIS A 1 82 ? -23.802 6.200 20.607 1.00 46.69 82 HIS A C 1
ATOM 690 O O . HIS A 1 82 ? -24.197 6.093 21.764 1.00 46.69 82 HIS A O 1
ATOM 696 N N . LYS A 1 83 ? -24.052 7.318 19.906 1.00 46.44 83 LYS A N 1
ATOM 697 C CA . LYS A 1 83 ? -24.827 8.446 20.472 1.00 46.44 83 LYS A CA 1
ATOM 698 C C . LYS A 1 83 ? -26.063 8.899 19.695 1.00 46.44 83 LYS A C 1
ATOM 700 O O . LYS A 1 83 ? -26.688 9.864 20.115 1.00 46.44 83 LYS A O 1
ATOM 705 N N . GLU A 1 84 ? -26.484 8.187 18.654 1.00 45.25 84 GLU A N 1
ATOM 706 C CA . GLU A 1 84 ? -27.756 8.493 17.967 1.00 45.25 84 GLU A CA 1
ATOM 707 C C . GLU A 1 84 ? -28.926 7.589 18.398 1.00 45.25 84 GLU A C 1
ATOM 709 O O . GLU A 1 84 ? -30.061 7.834 18.008 1.00 45.25 84 GLU A O 1
ATOM 714 N N . ALA A 1 85 ? -28.691 6.604 19.278 1.00 44.47 85 ALA A N 1
ATOM 715 C CA . ALA A 1 85 ? -29.730 5.677 19.745 1.00 44.47 85 ALA A CA 1
ATOM 716 C C . ALA A 1 85 ? -30.158 5.828 21.221 1.00 44.47 85 ALA A C 1
ATOM 718 O O . ALA A 1 85 ? -30.927 5.000 21.695 1.00 44.47 85 ALA A O 1
ATOM 719 N N . LEU A 1 86 ? -29.714 6.842 21.975 1.00 43.91 86 LEU A N 1
ATOM 720 C CA . LEU A 1 86 ? -30.086 6.959 23.396 1.00 43.91 86 LEU A CA 1
ATOM 721 C C . LEU A 1 86 ? -30.487 8.382 23.800 1.00 43.91 86 LEU A C 1
ATOM 723 O O . LEU A 1 86 ? -29.781 9.089 24.513 1.00 43.91 86 LEU A O 1
ATOM 727 N N . LEU A 1 87 ? -31.712 8.744 23.417 1.00 45.03 87 LEU A N 1
ATOM 728 C CA . LEU A 1 87 ? -32.545 9.713 24.138 1.00 45.03 87 LEU A CA 1
ATOM 729 C C . LEU A 1 87 ? -33.206 9.098 25.396 1.00 45.03 87 LEU A C 1
ATOM 731 O O . LEU A 1 87 ? -34.162 9.649 25.931 1.00 45.03 87 LEU A O 1
ATOM 735 N N . SER A 1 88 ? -32.706 7.971 25.911 1.00 44.66 88 SER A N 1
ATOM 736 C CA . SER A 1 88 ? -33.313 7.260 27.042 1.00 44.66 88 SER A CA 1
ATOM 737 C C . SER A 1 88 ? -32.258 6.681 27.987 1.00 44.66 88 SER A C 1
ATOM 739 O O . SER A 1 88 ? -31.901 5.521 27.863 1.00 44.66 88 SER A O 1
ATOM 741 N N . ALA A 1 89 ? -31.792 7.487 28.946 1.00 49.81 89 ALA A N 1
ATOM 742 C CA . ALA A 1 89 ? -30.922 7.091 30.062 1.00 49.81 89 ALA A CA 1
ATOM 743 C C . ALA A 1 89 ? -29.546 6.509 29.663 1.00 49.81 89 ALA A C 1
ATOM 745 O O . ALA A 1 89 ? -29.387 5.348 29.307 1.00 49.81 89 ALA A O 1
ATOM 746 N N . SER A 1 90 ? -28.513 7.342 29.791 1.00 49.12 90 SER A N 1
ATOM 747 C CA . SER A 1 90 ? -27.105 6.957 29.663 1.00 49.12 90 SER A CA 1
ATOM 748 C C . SER A 1 90 ? -26.697 5.984 30.779 1.00 49.12 90 SER A C 1
ATOM 750 O O . SER A 1 90 ? -26.170 6.409 31.806 1.00 49.12 90 SER A O 1
ATOM 752 N N . LEU A 1 91 ? -26.915 4.685 30.585 1.00 56.75 91 LEU A N 1
ATOM 753 C CA . LEU A 1 91 ? -26.299 3.641 31.401 1.00 56.75 91 LEU A CA 1
ATOM 754 C C . LEU A 1 91 ? -24.845 3.486 30.943 1.00 56.75 91 LEU A C 1
ATOM 756 O O . LEU A 1 91 ? -24.561 2.840 29.939 1.00 56.75 91 LEU A O 1
ATOM 760 N N . ILE A 1 92 ? -23.925 4.147 31.646 1.00 71.69 92 ILE A N 1
ATOM 761 C CA . ILE A 1 92 ? -22.490 3.894 31.497 1.00 71.69 92 ILE A CA 1
ATOM 762 C C . ILE A 1 92 ? -22.209 2.599 32.271 1.00 71.69 92 ILE A C 1
ATOM 764 O O . ILE A 1 92 ? -22.470 2.578 33.474 1.00 71.69 92 ILE A O 1
ATOM 768 N N . PRO A 1 93 ? -21.741 1.518 31.625 1.00 79.50 93 PRO A N 1
ATOM 769 C CA . PRO A 1 93 ? -21.469 0.274 32.330 1.00 79.50 93 PRO A CA 1
ATOM 770 C C . PRO A 1 93 ? -20.256 0.430 33.251 1.00 79.50 93 PRO A C 1
ATOM 772 O O . PRO A 1 93 ? -19.234 0.992 32.859 1.00 79.50 93 PRO A O 1
ATOM 775 N N . ASP A 1 94 ? -20.370 -0.106 34.464 1.00 82.25 94 ASP A N 1
ATOM 776 C CA . ASP A 1 94 ? -19.288 -0.159 35.452 1.00 82.25 94 ASP A CA 1
ATOM 777 C C . ASP A 1 94 ? -18.332 -1.333 35.183 1.00 82.25 94 ASP A C 1
ATOM 779 O O . ASP A 1 94 ? -17.156 -1.287 35.541 1.00 82.25 94 ASP A O 1
ATOM 783 N N . LEU A 1 95 ? -18.824 -2.390 34.530 1.00 82.19 95 LEU A N 1
ATOM 784 C CA . LEU A 1 95 ? -18.052 -3.574 34.173 1.00 82.19 95 LEU A CA 1
ATOM 785 C C . LEU A 1 95 ? -18.490 -4.098 32.804 1.00 82.19 95 LEU A C 1
ATOM 787 O O . LEU A 1 95 ? -19.677 -4.287 32.547 1.00 82.19 95 LEU A O 1
ATOM 791 N N . VAL A 1 96 ? -17.518 -4.373 31.933 1.00 86.00 96 VAL A N 1
ATOM 792 C CA . VAL A 1 96 ? -17.747 -5.001 30.627 1.00 86.00 96 VAL A CA 1
ATOM 793 C C . VAL A 1 96 ? -16.942 -6.292 30.549 1.00 86.00 96 VAL A C 1
ATOM 795 O O . VAL A 1 96 ? -15.731 -6.283 30.770 1.00 86.00 96 VAL A O 1
ATOM 798 N N . ILE A 1 97 ? -17.609 -7.397 30.223 1.00 83.38 97 ILE A N 1
ATOM 799 C CA . ILE A 1 97 ? -16.995 -8.720 30.068 1.00 83.38 97 ILE A CA 1
ATOM 800 C C . ILE A 1 97 ? -17.194 -9.178 28.623 1.00 83.38 97 ILE A C 1
ATOM 802 O O . ILE A 1 97 ? -18.319 -9.202 28.131 1.00 83.38 97 ILE A O 1
ATOM 806 N N . ASN A 1 98 ? -16.106 -9.570 27.958 1.00 86.62 98 ASN A N 1
ATOM 807 C CA . ASN A 1 98 ? -16.140 -10.140 26.610 1.00 86.62 98 ASN A CA 1
ATOM 808 C C . ASN A 1 98 ? -15.798 -11.636 26.677 1.00 86.62 98 ASN A C 1
ATOM 810 O O . ASN A 1 98 ? -14.729 -11.995 27.174 1.00 86.62 98 ASN A O 1
ATOM 814 N N . ILE A 1 99 ? -16.691 -12.497 26.185 1.00 77.94 99 ILE A N 1
ATOM 815 C CA . ILE A 1 99 ? -16.529 -13.959 26.140 1.00 77.94 99 ILE A CA 1
ATOM 816 C C . ILE A 1 99 ? -16.833 -14.424 24.714 1.00 77.94 99 ILE A C 1
ATOM 818 O O . ILE A 1 99 ? -17.994 -14.529 24.330 1.00 77.94 99 ILE A O 1
ATOM 822 N N . GLY A 1 100 ? -15.797 -14.697 23.917 1.00 78.25 100 GLY A N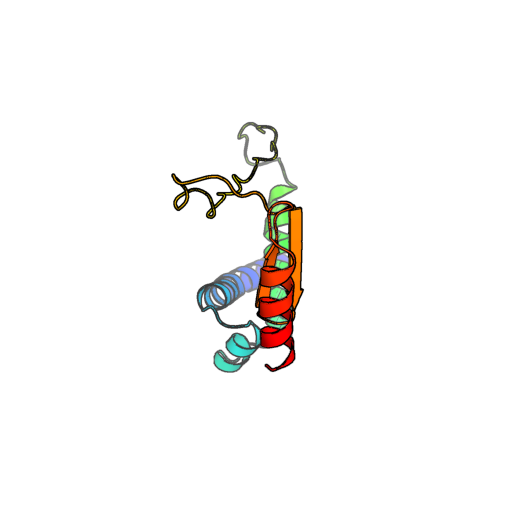 1
ATOM 823 C CA . GLY A 1 100 ? -15.972 -15.006 22.493 1.00 78.25 100 GLY A CA 1
ATOM 824 C C . GLY A 1 100 ? -16.683 -13.860 21.767 1.00 78.25 100 GLY A C 1
ATOM 825 O O . GLY A 1 100 ? -16.215 -12.724 21.816 1.00 78.25 100 GLY A O 1
ATOM 826 N N . ASP A 1 101 ? -17.831 -14.163 21.160 1.00 79.06 101 ASP A N 1
ATOM 827 C CA . ASP A 1 101 ? -18.691 -13.189 20.471 1.00 79.06 101 ASP A CA 1
ATOM 828 C C . ASP A 1 101 ? -19.715 -12.508 21.402 1.00 79.06 101 ASP A C 1
ATOM 830 O O . ASP A 1 101 ? -20.488 -11.650 20.972 1.00 79.06 101 ASP A O 1
ATOM 834 N N . TYR A 1 102 ? -19.738 -12.871 22.688 1.00 80.06 102 TYR A N 1
ATOM 835 C CA . TYR A 1 102 ? -20.650 -12.297 23.672 1.00 80.06 102 TYR A CA 1
ATOM 836 C C . TYR A 1 102 ? -20.009 -11.117 24.399 1.00 80.06 102 TYR A C 1
ATOM 838 O O . TYR A 1 102 ? -18.889 -11.204 24.905 1.00 80.06 102 TYR A O 1
ATOM 846 N N . ARG A 1 103 ? -20.768 -10.026 24.516 1.00 84.69 103 ARG A N 1
ATOM 847 C CA . ARG A 1 103 ? -20.418 -8.846 25.308 1.00 84.69 103 ARG A CA 1
ATOM 848 C C . ARG A 1 103 ? -21.482 -8.626 26.369 1.00 84.69 103 ARG A C 1
ATOM 850 O O . ARG A 1 103 ? -22.655 -8.451 26.050 1.00 84.69 103 ARG A O 1
ATOM 857 N N . LEU A 1 104 ? -21.056 -8.630 27.622 1.00 85.44 104 LEU A N 1
ATOM 858 C CA . LEU A 1 104 ? -21.906 -8.391 28.774 1.00 85.44 104 LEU A CA 1
ATOM 859 C C . LEU A 1 104 ? -21.552 -7.036 29.384 1.00 85.44 104 LEU A C 1
ATOM 861 O O . LEU A 1 104 ? -20.402 -6.801 29.747 1.00 85.44 104 LEU A O 1
ATOM 865 N N . GLU A 1 105 ? -22.545 -6.160 29.492 1.00 87.31 105 GLU A N 1
ATOM 866 C CA . GLU A 1 105 ? -22.420 -4.823 30.071 1.00 87.31 105 GLU A CA 1
ATOM 867 C C . GLU A 1 105 ? -23.197 -4.775 31.385 1.00 87.31 105 GLU A C 1
ATOM 869 O O . GLU A 1 105 ? -24.404 -5.006 31.413 1.00 87.31 105 GLU A O 1
ATOM 874 N N . ILE A 1 106 ? -22.490 -4.517 32.481 1.00 85.75 106 ILE A N 1
ATOM 875 C CA . ILE A 1 106 ? -23.017 -4.586 33.842 1.00 85.75 106 ILE A CA 1
ATOM 876 C C . ILE A 1 106 ? -22.879 -3.207 34.476 1.00 85.75 106 ILE A C 1
ATOM 878 O O . ILE A 1 106 ? -21.828 -2.570 34.398 1.00 85.75 106 ILE A O 1
ATOM 882 N N . THR A 1 107 ? -23.939 -2.760 35.141 1.00 85.69 107 THR A N 1
ATOM 883 C CA . THR A 1 107 ? -23.909 -1.582 36.019 1.00 85.69 107 THR A CA 1
ATOM 884 C C . THR A 1 107 ? -23.922 -2.019 37.482 1.00 85.69 107 THR A C 1
ATOM 886 O O . THR A 1 107 ? -24.425 -3.097 37.804 1.00 85.69 107 THR A O 1
ATOM 889 N N . ASN A 1 108 ? -23.454 -1.174 38.395 1.00 82.31 108 ASN A N 1
ATOM 890 C CA . ASN A 1 108 ? -23.505 -1.396 39.843 1.00 82.31 108 ASN A CA 1
ATOM 891 C C . ASN A 1 108 ? -24.943 -1.471 40.397 1.00 82.31 108 ASN A C 1
ATOM 893 O O . ASN A 1 108 ? -25.141 -1.844 41.549 1.00 82.31 108 ASN A O 1
ATOM 897 N N . GLN A 1 109 ? -25.951 -1.135 39.586 1.00 80.38 109 GLN A N 1
ATOM 898 C CA . GLN A 1 109 ? -27.373 -1.288 39.913 1.00 80.38 109 GLN A CA 1
ATOM 899 C C . GLN A 1 109 ? -27.940 -2.656 39.498 1.00 80.38 109 GLN A C 1
ATOM 901 O O . GLN A 1 109 ? -29.110 -2.942 39.748 1.00 80.38 109 GLN A O 1
ATOM 906 N N . THR A 1 110 ? -27.136 -3.505 38.853 1.00 83.25 110 THR A N 1
ATOM 907 C CA . THR A 1 110 ? -27.571 -4.830 38.401 1.00 83.25 110 THR A CA 1
ATOM 908 C C . THR A 1 110 ? -27.813 -5.730 39.607 1.00 83.25 110 THR A C 1
ATOM 910 O O . THR A 1 110 ? -26.926 -5.907 40.443 1.00 83.25 110 THR A O 1
ATOM 913 N N . SER A 1 111 ? -29.004 -6.326 39.697 1.00 85.88 111 SER A N 1
ATOM 914 C CA . SER A 1 111 ? -29.298 -7.278 40.766 1.00 85.88 111 SER A CA 1
ATOM 915 C C . SER A 1 111 ? -28.457 -8.545 40.612 1.00 85.88 111 SER A C 1
ATOM 917 O O . SER A 1 111 ? -28.208 -9.039 39.508 1.00 85.88 111 SER A O 1
ATOM 919 N N . THR A 1 112 ? -28.032 -9.096 41.746 1.00 84.50 112 THR A N 1
ATOM 920 C CA . THR A 1 112 ? -27.241 -10.330 41.800 1.00 84.50 112 THR A CA 1
ATOM 921 C C . THR A 1 112 ? -27.996 -11.517 41.204 1.00 84.50 112 THR A C 1
ATOM 923 O O . THR A 1 112 ? -27.400 -12.315 40.488 1.00 84.50 112 THR A O 1
ATOM 926 N N . GLU A 1 113 ? -29.310 -11.592 41.424 1.00 88.69 113 GLU A N 1
ATOM 927 C CA . GLU A 1 113 ? -30.194 -12.630 40.875 1.00 88.69 113 GLU A CA 1
ATOM 928 C C . GLU A 1 113 ? -30.217 -12.622 39.339 1.00 88.69 113 GLU A C 1
ATOM 930 O O . GLU A 1 113 ? -30.121 -13.675 38.703 1.00 88.69 113 GLU A O 1
ATOM 935 N N . LEU A 1 114 ? -30.297 -11.431 38.730 1.00 85.75 114 LEU A N 1
ATOM 936 C CA . LEU A 1 114 ? -30.285 -11.274 37.276 1.00 85.75 114 LEU A CA 1
ATOM 937 C C . LEU A 1 114 ? -28.919 -11.649 36.698 1.00 85.75 114 LEU A C 1
ATOM 939 O O . LEU A 1 114 ? -28.847 -12.379 35.709 1.00 85.75 114 LEU A O 1
ATOM 943 N N . LEU A 1 115 ? -27.839 -11.186 37.332 1.00 87.62 115 LEU A N 1
ATOM 944 C CA . LEU A 1 115 ? -26.481 -11.513 36.910 1.00 87.62 115 LEU A CA 1
ATOM 945 C C . LEU A 1 115 ? -26.230 -13.027 36.970 1.00 87.62 115 LEU A C 1
ATOM 947 O O . LEU A 1 115 ? -25.694 -13.602 36.024 1.00 87.62 115 LEU A O 1
ATOM 951 N N . GLU A 1 116 ? -26.664 -13.694 38.040 1.00 86.25 116 GLU A N 1
ATOM 952 C CA . GLU A 1 116 ? -26.518 -15.141 38.193 1.00 86.25 116 GLU A CA 1
ATOM 953 C C . GLU A 1 116 ? -27.318 -15.917 37.136 1.00 86.25 116 GLU A C 1
ATOM 955 O O . GLU A 1 116 ? -26.808 -16.884 36.563 1.00 86.25 116 GLU A O 1
ATOM 960 N N . ALA A 1 117 ? -28.547 -15.489 36.832 1.00 85.69 117 ALA A N 1
ATOM 961 C CA . ALA A 1 117 ? -29.366 -16.105 35.792 1.00 85.69 117 ALA A CA 1
ATOM 962 C C . ALA A 1 117 ? -28.708 -15.995 34.405 1.00 85.69 117 ALA A C 1
ATOM 964 O O . ALA A 1 117 ? -28.606 -16.994 33.691 1.00 85.69 117 ALA A O 1
ATOM 965 N N . VAL A 1 118 ? -28.200 -14.810 34.049 1.00 86.50 118 VAL A N 1
ATOM 966 C CA . VAL A 1 118 ? -27.520 -14.571 32.765 1.00 86.50 118 VAL A CA 1
ATOM 967 C C . VAL A 1 118 ? -26.233 -15.393 32.659 1.00 86.50 118 VAL A C 1
ATOM 969 O O . VAL A 1 118 ? -26.011 -16.060 31.648 1.00 86.50 118 VAL A O 1
ATOM 972 N N . LEU A 1 119 ? -25.414 -15.428 33.716 1.00 84.50 119 LEU A N 1
ATOM 973 C CA . LEU A 1 119 ? -24.184 -16.225 33.743 1.00 84.50 119 LEU A CA 1
ATOM 974 C C . LEU A 1 119 ? -24.459 -17.733 33.651 1.00 84.50 119 LEU A C 1
ATOM 976 O O . LEU A 1 119 ? -23.716 -18.446 32.977 1.00 84.50 119 LEU A O 1
ATOM 980 N N . LYS A 1 120 ? -25.534 -18.232 34.280 1.00 83.44 120 LYS A N 1
ATOM 981 C CA . LYS A 1 120 ? -25.955 -19.636 34.139 1.00 83.44 120 LYS A CA 1
ATOM 982 C C . LYS A 1 120 ? -26.305 -19.968 32.694 1.00 83.44 120 LYS A C 1
ATOM 984 O O . LYS A 1 120 ? -25.845 -20.995 32.207 1.00 83.44 120 LYS A O 1
ATOM 989 N N . VAL A 1 121 ? -27.070 -19.114 32.012 1.00 83.31 121 VAL A N 1
ATOM 990 C CA . VAL A 1 121 ? -27.437 -19.326 30.602 1.00 83.31 121 VAL A CA 1
ATOM 991 C C . VAL A 1 121 ? -26.195 -19.346 29.715 1.00 83.31 121 VAL A C 1
ATOM 993 O O . VAL A 1 121 ? -26.032 -20.286 28.946 1.00 83.31 121 VAL A O 1
ATOM 996 N N . ILE A 1 122 ? -25.284 -18.380 29.874 1.00 81.06 122 ILE A N 1
ATOM 997 C CA . ILE A 1 122 ? -24.057 -18.295 29.063 1.00 81.06 122 ILE A CA 1
ATOM 998 C C . ILE A 1 122 ? -23.138 -19.501 29.296 1.00 81.06 122 ILE A C 1
ATOM 1000 O O . ILE A 1 122 ? -22.508 -19.967 28.359 1.00 81.06 122 ILE A O 1
ATOM 1004 N N . ARG A 1 123 ? -23.082 -20.059 30.513 1.00 74.06 123 ARG A N 1
ATOM 1005 C CA . ARG A 1 123 ? -22.290 -21.271 30.802 1.00 74.06 123 ARG A CA 1
ATOM 1006 C C . ARG A 1 123 ? -22.804 -22.523 30.072 1.00 74.06 123 ARG A C 1
ATOM 1008 O O . ARG A 1 123 ? -22.066 -23.495 29.950 1.00 74.06 123 ARG A O 1
ATOM 1015 N N . HIS A 1 124 ? -24.078 -22.542 29.682 1.00 65.50 124 HIS A N 1
ATOM 1016 C CA . HIS A 1 124 ? -24.717 -23.680 29.014 1.00 65.50 124 HIS A CA 1
ATOM 1017 C C . HIS A 1 124 ? -24.742 -23.560 27.481 1.00 65.50 124 HIS A C 1
ATOM 1019 O O . HIS A 1 124 ? -25.296 -24.445 26.827 1.00 65.50 124 HIS A O 1
ATOM 1025 N N . VAL A 1 125 ? -24.145 -22.499 26.932 1.00 58.88 125 VAL A N 1
ATOM 1026 C CA . VAL A 1 125 ? -23.878 -22.306 25.500 1.00 58.88 125 VAL A CA 1
ATOM 1027 C C . VAL A 1 125 ? -22.415 -22.635 25.226 1.00 58.88 125 VAL A C 1
ATOM 1029 O O . VAL A 1 125 ? -22.164 -23.328 24.218 1.00 58.88 125 VAL A O 1
#

Organism: NCBI:txid2487273

pLDDT: mean 78.99, std 17.88, range [42.53, 98.19]